Protein AF-A0A932J1Q6-F1 (afdb_monomer)

Secondary structure (DSSP, 8-state):
-HHHHHHHHHHHHHHHHHHT------SPP---PPPSEEEEEETTEEEEEE-----------

Radius of gyration: 28.62 Å; Cα contacts (8 Å, |Δi|>4): 21; chains: 1; bounding box: 46×45×68 Å

pLDDT: mean 83.67, std 13.79, range [54.72, 98.5]

Sequence (61 aa):
MKKTVLASLSAALLSISFAANVAYAAAPQQKTQAPGFFRMALGDFEVTALNDGTLGLDTQI

Foldseek 3Di:
DVVVVVVVVVVVVVVVVVVPPDPPPPDDDDPDDDAQWDWDDDPPDIDIDGDPDDDDDDPDD

Solvent-accessible surface area (backbone atoms only — not comparable to full-atom values): 4276 Å² total; per-residue (Å²): 113,71,69,60,52,54,50,53,50,52,52,50,52,54,54,52,64,65,69,64,72,71,84,77,80,81,68,80,84,84,88,70,79,76,79,56,61,50,80,44,81,55,86,95,41,78,44,71,51,76,59,92,75,85,78,92,73,87,81,87,124

Mean predicted aligned error: 11.98 Å

Structure (mmCIF, N/CA/C/O backbone):
data_AF-A0A932J1Q6-F1
#
_entry.id   AF-A0A932J1Q6-F1
#
loop_
_atom_site.group_PDB
_atom_site.id
_atom_site.type_symbol
_atom_site.label_atom_id
_atom_site.label_alt_id
_atom_site.label_comp_id
_atom_site.label_asym_id
_atom_site.label_entity_id
_atom_site.label_seq_id
_atom_site.pdbx_PDB_ins_code
_atom_site.Cartn_x
_atom_site.Cartn_y
_atom_site.Cartn_z
_atom_site.occupancy
_atom_site.B_iso_or_equiv
_atom_site.auth_seq_id
_atom_site.auth_comp_id
_atom_site.auth_asym_id
_atom_site.auth_atom_id
_atom_site.pdbx_PDB_model_num
ATOM 1 N N . MET A 1 1 ? -28.421 -36.039 49.693 1.00 57.69 1 MET A N 1
ATOM 2 C CA . MET A 1 1 ? -28.786 -34.637 49.380 1.00 57.69 1 MET A CA 1
ATOM 3 C C . MET A 1 1 ? -27.660 -33.641 49.670 1.00 57.69 1 MET A C 1
ATOM 5 O O . MET A 1 1 ? -27.316 -32.888 48.778 1.00 57.69 1 MET A O 1
ATOM 9 N N . LYS A 1 2 ? -27.015 -33.640 50.849 1.00 54.72 2 LYS A N 1
ATOM 10 C CA . LYS A 1 2 ? -25.919 -32.681 51.138 1.00 54.72 2 LYS A CA 1
ATOM 11 C C . LYS A 1 2 ? -24.668 -32.875 50.253 1.00 54.72 2 LYS A C 1
ATOM 13 O O . LYS A 1 2 ? -24.118 -31.908 49.748 1.00 54.72 2 LYS A O 1
ATOM 18 N N . LYS A 1 3 ? -24.263 -34.128 49.995 1.00 56.22 3 LYS A N 1
ATOM 19 C CA . LYS A 1 3 ? -23.079 -34.463 49.171 1.00 56.22 3 LYS A CA 1
ATOM 20 C C . LYS A 1 3 ? -23.246 -34.116 47.682 1.00 56.22 3 LYS A C 1
ATOM 22 O O . LYS A 1 3 ? -22.289 -33.703 47.047 1.00 56.22 3 LYS A O 1
ATOM 27 N N . THR A 1 4 ? -24.464 -34.238 47.150 1.00 62.81 4 THR A N 1
ATOM 28 C CA . THR A 1 4 ? -24.789 -33.870 45.762 1.00 62.81 4 THR A CA 1
ATOM 29 C C . THR A 1 4 ? -24.798 -32.356 45.565 1.00 62.81 4 THR A C 1
ATOM 31 O O . THR A 1 4 ? -24.331 -31.890 44.536 1.00 62.81 4 THR A O 1
ATOM 34 N N . VAL A 1 5 ? -25.239 -31.594 46.575 1.00 70.94 5 VAL A N 1
ATOM 35 C CA . VAL A 1 5 ? -25.203 -30.120 46.560 1.00 70.94 5 VAL A CA 1
ATOM 36 C C . VAL A 1 5 ? -23.766 -29.590 46.643 1.00 70.94 5 VAL A C 1
ATOM 38 O O . VAL A 1 5 ? -23.414 -28.665 45.917 1.00 70.94 5 VAL A O 1
ATOM 41 N N . LEU A 1 6 ? -22.907 -30.196 4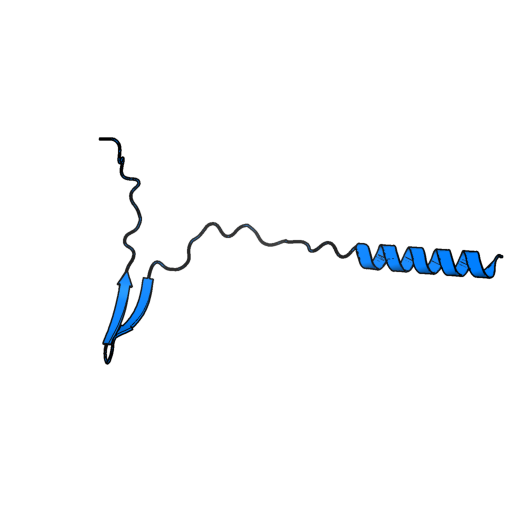7.475 1.00 70.25 6 LEU A N 1
ATOM 42 C CA . LEU A 1 6 ? -21.487 -29.821 47.531 1.00 70.25 6 LEU A CA 1
ATOM 43 C C . LEU A 1 6 ? -20.755 -30.135 46.214 1.00 70.25 6 LEU A C 1
ATOM 45 O O . LEU A 1 6 ? -19.957 -29.321 45.754 1.00 70.25 6 LEU A O 1
ATOM 49 N N . ALA A 1 7 ? -21.052 -31.277 45.583 1.00 72.62 7 ALA A N 1
ATOM 50 C CA . ALA A 1 7 ? -20.460 -31.652 44.299 1.00 72.62 7 ALA A CA 1
ATOM 51 C C . ALA A 1 7 ? -20.899 -30.719 43.156 1.00 72.62 7 ALA A C 1
ATOM 53 O O . ALA A 1 7 ? -20.057 -30.274 42.378 1.00 72.62 7 ALA A O 1
ATOM 54 N N . SER A 1 8 ? -22.187 -30.357 43.086 1.00 72.94 8 SER A N 1
ATOM 55 C CA . SER A 1 8 ? -22.681 -29.406 42.082 1.00 72.94 8 SER A CA 1
ATOM 56 C C . SER A 1 8 ? -22.126 -27.996 42.290 1.00 72.94 8 SER A C 1
ATOM 58 O O . SER A 1 8 ? -21.848 -27.303 41.317 1.00 72.94 8 SER A O 1
ATOM 60 N N . LEU A 1 9 ? -21.918 -27.578 43.544 1.00 79.06 9 LEU A N 1
ATOM 61 C CA . LEU A 1 9 ? -21.333 -26.274 43.855 1.00 79.06 9 LEU A CA 1
ATOM 62 C C . LEU A 1 9 ? -19.847 -26.207 43.473 1.00 79.06 9 LEU A C 1
ATOM 64 O O . LEU A 1 9 ? -19.404 -25.219 42.895 1.00 79.06 9 LEU A O 1
ATOM 68 N N . SER A 1 10 ? -19.085 -27.272 43.737 1.00 76.75 10 SER A N 1
ATOM 69 C CA . SER A 1 10 ? -17.679 -27.362 43.324 1.00 76.75 10 SER A CA 1
ATOM 70 C C . SER A 1 10 ? -17.531 -27.390 41.799 1.00 76.75 10 SER A C 1
ATOM 72 O O . SER A 1 10 ? -16.694 -26.668 41.259 1.00 76.75 10 SER A O 1
ATOM 74 N N . ALA A 1 11 ? -18.383 -28.146 41.099 1.00 77.62 11 ALA A N 1
ATOM 75 C CA . ALA A 1 11 ? -18.411 -28.169 39.638 1.00 77.62 11 ALA A CA 1
ATOM 76 C C . ALA A 1 11 ? -18.768 -26.795 39.041 1.00 77.62 11 ALA A C 1
ATOM 78 O O . ALA A 1 11 ? -18.133 -26.356 38.083 1.00 77.62 11 ALA A O 1
ATOM 79 N N . ALA A 1 12 ? -19.727 -26.083 3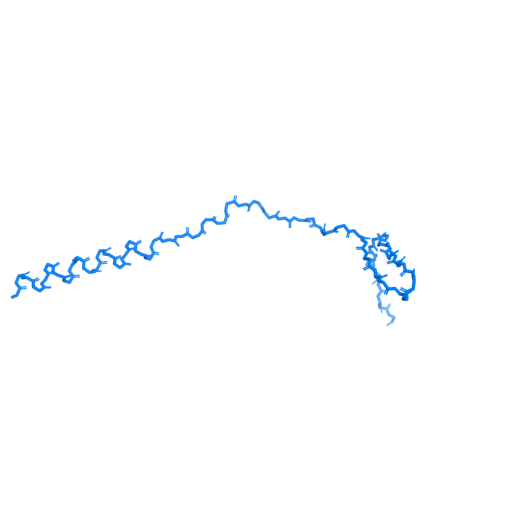9.643 1.00 78.25 12 ALA A N 1
A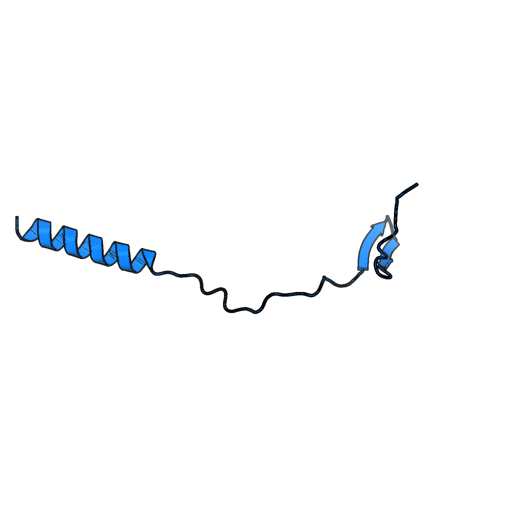TOM 80 C CA . ALA A 1 12 ? -20.086 -24.731 39.223 1.00 78.25 12 ALA A CA 1
ATOM 81 C C . ALA A 1 12 ? -18.915 -23.747 39.395 1.00 78.25 12 ALA A C 1
ATOM 83 O O . ALA A 1 12 ? -18.608 -22.990 38.476 1.00 78.25 12 ALA A O 1
ATOM 84 N N . LEU A 1 13 ? -18.195 -23.801 40.519 1.00 78.62 13 LEU A N 1
ATOM 85 C CA . LEU A 1 13 ? -17.034 -22.936 40.757 1.00 78.62 13 LEU A CA 1
ATOM 86 C C . LEU A 1 13 ? -15.891 -23.200 39.761 1.00 78.62 13 LEU A C 1
ATOM 88 O O . LEU A 1 13 ? -15.347 -22.253 39.198 1.00 78.62 13 LEU A O 1
ATOM 92 N N . LEU A 1 14 ? -15.586 -24.470 39.473 1.00 76.69 14 LEU A N 1
ATOM 93 C CA . LEU A 1 14 ? -14.597 -24.857 38.456 1.00 76.69 14 LEU A CA 1
ATOM 94 C C . LEU A 1 14 ? -14.974 -24.357 37.053 1.00 76.69 14 LEU A C 1
ATOM 96 O O . LEU A 1 14 ? -14.112 -23.883 36.312 1.00 76.69 14 LEU A O 1
ATOM 100 N N . SER A 1 15 ? -16.261 -24.419 36.699 1.00 71.88 15 SER A N 1
ATOM 101 C CA . SER A 1 15 ? -16.744 -23.944 35.397 1.00 71.88 15 SER A CA 1
ATOM 102 C C . SER A 1 15 ? -16.616 -22.424 35.228 1.00 71.88 15 SER A C 1
ATOM 104 O O . SER A 1 15 ? -16.257 -21.953 34.149 1.00 71.88 15 SER A O 1
ATOM 106 N N . ILE A 1 16 ? -16.806 -21.655 36.306 1.00 74.12 16 ILE A N 1
ATOM 107 C CA . ILE A 1 16 ? -16.643 -20.194 36.302 1.00 74.12 16 ILE A CA 1
ATOM 108 C C . ILE A 1 16 ? -15.160 -19.816 36.180 1.00 74.12 16 ILE A C 1
ATOM 110 O O . ILE A 1 16 ? -14.818 -18.914 35.417 1.00 74.12 16 ILE A O 1
ATOM 114 N N . SER A 1 17 ? -14.264 -20.528 36.871 1.00 71.38 17 SER A N 1
ATOM 115 C CA . SER A 1 17 ? -12.817 -20.293 36.766 1.00 71.38 17 SER A CA 1
ATOM 116 C C . SER A 1 17 ? -12.264 -20.590 35.369 1.00 71.38 17 SER A C 1
ATOM 118 O O . SER A 1 17 ? -11.357 -19.896 34.919 1.00 71.38 17 SER A O 1
ATOM 120 N N . PHE A 1 18 ? -12.819 -21.576 34.655 1.00 66.44 18 PHE A N 1
ATOM 121 C CA . PHE A 1 18 ? -12.403 -21.877 33.281 1.00 66.44 18 PHE A CA 1
ATOM 122 C C . PHE A 1 18 ? -12.914 -20.835 32.269 1.00 66.44 18 PHE A C 1
ATOM 124 O O . PHE A 1 18 ? -12.209 -20.499 31.316 1.00 66.44 18 PHE A O 1
ATOM 131 N N . ALA A 1 19 ? -14.102 -20.270 32.509 1.00 67.06 19 ALA A N 1
ATOM 132 C CA . ALA A 1 19 ? -14.708 -19.233 31.670 1.00 67.06 19 ALA A CA 1
ATOM 133 C C . ALA A 1 19 ? -14.073 -17.835 31.836 1.00 67.06 19 ALA A C 1
ATOM 135 O O . ALA A 1 19 ? -14.286 -16.966 30.995 1.00 67.06 19 ALA A O 1
ATOM 136 N N . ALA A 1 20 ? -13.279 -17.608 32.889 1.00 65.31 20 ALA A N 1
ATOM 137 C CA . ALA A 1 20 ? -12.660 -16.312 33.191 1.00 65.31 20 ALA A CA 1
ATOM 138 C C . ALA A 1 20 ? -11.352 -16.025 32.422 1.00 65.31 20 ALA A C 1
ATOM 140 O O . ALA A 1 20 ? -10.706 -15.006 32.670 1.00 65.31 20 ALA A O 1
ATOM 141 N N . ASN A 1 21 ? -10.952 -16.888 31.481 1.00 67.19 21 ASN A N 1
ATOM 142 C CA . ASN A 1 21 ? -9.809 -16.637 30.600 1.00 67.19 21 ASN A CA 1
ATOM 143 C C . ASN A 1 21 ? -10.168 -15.574 29.547 1.00 67.19 21 ASN A C 1
ATOM 145 O O . ASN A 1 21 ? -10.423 -15.878 28.383 1.00 67.19 21 ASN A O 1
ATOM 149 N N . VAL A 1 22 ? -10.204 -14.308 29.963 1.00 67.06 22 VAL A N 1
ATOM 150 C CA . VAL A 1 22 ? -10.298 -13.168 29.049 1.00 67.06 22 VAL A CA 1
ATOM 151 C C . VAL A 1 22 ? -8.940 -13.017 28.371 1.00 67.06 22 VAL A C 1
ATOM 153 O O . VAL A 1 22 ? -7.942 -12.715 29.019 1.00 67.06 22 VAL A O 1
ATOM 156 N N . ALA A 1 23 ? -8.883 -13.243 27.060 1.00 71.25 23 ALA A N 1
ATOM 157 C CA . ALA A 1 23 ? -7.706 -12.908 26.273 1.00 71.25 23 ALA A CA 1
ATOM 158 C C . ALA A 1 23 ? -7.544 -11.378 26.248 1.00 71.25 23 ALA A C 1
ATOM 160 O O . ALA A 1 23 ? -8.266 -10.672 25.544 1.00 71.25 23 ALA A O 1
ATOM 161 N N . TYR A 1 24 ? -6.605 -10.852 27.034 1.00 68.88 24 TYR A N 1
ATOM 162 C CA . TYR A 1 24 ? -6.234 -9.442 26.989 1.00 68.88 24 TYR A CA 1
ATOM 163 C C . TYR A 1 24 ? -5.425 -9.190 25.716 1.00 68.88 24 TYR A C 1
ATOM 165 O O . TYR A 1 24 ? -4.228 -9.473 25.656 1.00 68.88 24 TYR A O 1
ATOM 173 N N . ALA A 1 25 ? -6.069 -8.635 24.689 1.00 69.25 25 ALA A N 1
ATOM 174 C CA . ALA A 1 25 ? -5.376 -8.051 23.546 1.00 69.25 25 ALA A CA 1
ATOM 175 C C . ALA A 1 25 ? -4.691 -6.741 23.992 1.00 69.25 25 ALA A C 1
ATOM 177 O O . ALA A 1 25 ? -5.191 -5.647 23.757 1.00 69.25 25 ALA A O 1
ATOM 178 N N . ALA A 1 26 ? -3.569 -6.863 24.709 1.00 72.50 26 ALA A N 1
ATOM 179 C CA . ALA A 1 26 ? -2.839 -5.750 25.325 1.00 72.50 26 ALA A CA 1
ATOM 180 C C . ALA A 1 26 ? -1.926 -4.975 24.352 1.00 72.50 26 AL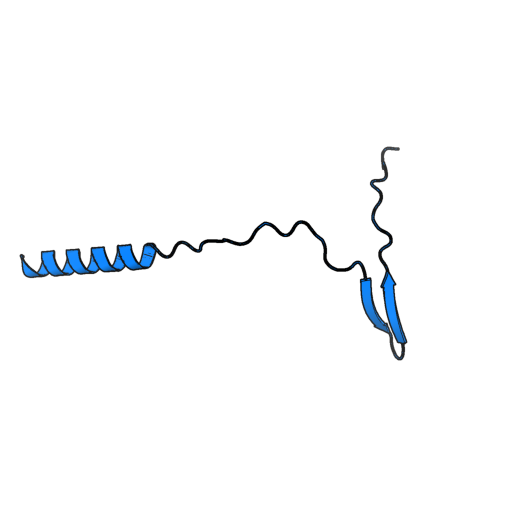A A C 1
ATOM 182 O O . ALA A 1 26 ? -1.270 -4.015 24.752 1.00 72.50 26 ALA A O 1
ATOM 183 N N . ALA A 1 27 ? -1.847 -5.389 23.086 1.00 82.19 27 ALA A N 1
ATOM 184 C CA . ALA A 1 27 ? -1.004 -4.730 22.098 1.00 82.19 27 ALA A CA 1
ATOM 185 C C . ALA A 1 27 ? -1.762 -3.579 21.403 1.00 82.19 27 ALA A C 1
ATOM 187 O O . ALA A 1 27 ? -2.915 -3.762 21.004 1.00 82.19 27 ALA A O 1
ATOM 188 N N . PRO A 1 28 ? -1.133 -2.404 21.211 1.00 88.00 28 PRO A N 1
ATOM 189 C CA . PRO A 1 28 ? -1.683 -1.342 20.372 1.00 88.00 28 PRO A CA 1
ATOM 190 C C . PRO A 1 28 ? -1.974 -1.817 18.940 1.00 88.00 28 PRO A C 1
ATOM 192 O O . PRO A 1 28 ? -1.284 -2.687 18.411 1.00 88.00 28 PRO A O 1
ATOM 195 N N . GLN A 1 29 ? -2.964 -1.207 18.279 1.00 91.69 29 GLN A N 1
ATOM 196 C CA . GLN A 1 29 ? -3.262 -1.491 16.871 1.00 91.69 29 GLN A CA 1
ATOM 197 C C . GLN A 1 29 ? -2.071 -1.138 15.969 1.00 91.69 29 GLN A C 1
ATOM 199 O O . GLN A 1 29 ? -1.597 0.002 15.979 1.00 91.69 29 GLN A O 1
ATOM 204 N N . GLN A 1 30 ? -1.640 -2.085 15.131 1.00 93.19 30 GLN A N 1
ATOM 205 C CA . GLN A 1 30 ? -0.655 -1.826 14.085 1.00 93.19 30 GLN A CA 1
ATOM 206 C C . GLN A 1 30 ? -1.325 -1.080 12.924 1.00 93.19 30 GLN A C 1
ATOM 208 O O . GLN A 1 30 ? -2.192 -1.620 12.244 1.00 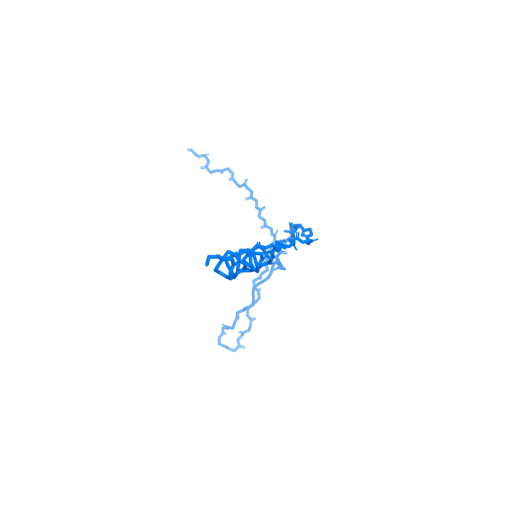93.19 30 GLN A O 1
ATOM 213 N N . LYS A 1 31 ? -0.924 0.174 12.704 1.00 94.44 31 LYS A N 1
ATOM 214 C CA . LYS A 1 31 ? -1.496 1.057 11.666 1.00 94.44 31 LYS A CA 1
ATOM 215 C C . LYS A 1 31 ? -0.639 1.153 10.404 1.00 94.44 31 LYS A C 1
ATOM 217 O O . LYS A 1 31 ? -0.934 1.942 9.515 1.00 94.44 31 LYS A O 1
ATOM 222 N N . THR A 1 32 ? 0.447 0.392 10.351 1.00 94.75 32 THR A N 1
ATOM 223 C CA . THR A 1 32 ? 1.434 0.435 9.273 1.00 94.75 32 THR A CA 1
ATOM 224 C C . THR A 1 32 ? 1.320 -0.804 8.401 1.00 94.75 32 THR A C 1
ATOM 226 O O . THR A 1 32 ? 1.174 -1.919 8.911 1.00 94.75 32 THR A O 1
ATOM 229 N N . GLN A 1 33 ? 1.442 -0.604 7.092 1.00 95.12 33 GLN A N 1
ATOM 230 C CA . GLN A 1 33 ? 1.513 -1.693 6.126 1.00 95.12 33 GLN A CA 1
ATOM 231 C C . GLN A 1 33 ? 2.878 -2.396 6.185 1.00 95.12 33 GLN A C 1
ATOM 233 O O . GLN A 1 33 ? 3.858 -1.842 6.688 1.00 95.12 33 GLN A O 1
ATOM 238 N N . ALA A 1 34 ? 2.940 -3.624 5.665 1.00 96.06 34 ALA A N 1
ATOM 239 C CA . ALA A 1 34 ? 4.203 -4.298 5.375 1.00 96.06 34 ALA A CA 1
ATOM 240 C C . ALA A 1 34 ? 5.075 -3.470 4.397 1.00 96.06 34 ALA A C 1
ATOM 242 O O . ALA A 1 34 ? 4.551 -2.591 3.704 1.00 96.06 34 ALA A O 1
ATOM 243 N N . PRO A 1 35 ? 6.391 -3.740 4.297 1.00 96.81 35 PRO A N 1
ATOM 244 C CA . PRO A 1 35 ? 7.249 -3.075 3.320 1.00 96.81 35 PRO A CA 1
ATOM 245 C C . PRO A 1 35 ? 6.696 -3.167 1.893 1.00 96.81 35 PRO A C 1
ATOM 247 O O . PRO A 1 35 ? 6.211 -4.214 1.469 1.00 96.81 35 PRO A O 1
ATOM 250 N N . GLY A 1 36 ? 6.785 -2.065 1.148 1.00 97.31 36 GLY A N 1
ATOM 251 C CA . GLY A 1 36 ? 6.225 -1.919 -0.195 1.00 97.31 36 GLY A CA 1
ATOM 252 C C . GLY A 1 36 ? 7.038 -2.604 -1.292 1.00 97.31 36 GLY A C 1
ATOM 253 O O . GLY A 1 36 ? 7.318 -1.976 -2.306 1.00 97.31 36 GLY A O 1
ATOM 254 N N . PHE A 1 37 ? 7.446 -3.857 -1.106 1.00 98.19 37 PHE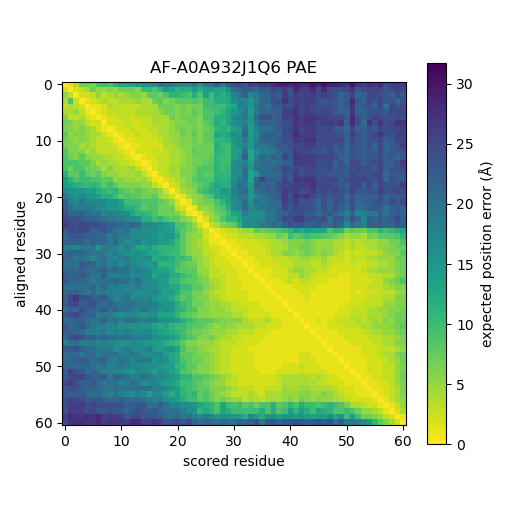 A N 1
ATOM 255 C CA . PHE A 1 37 ? 8.058 -4.635 -2.178 1.00 98.19 37 PHE A CA 1
ATOM 256 C C . PHE A 1 37 ? 7.546 -6.071 -2.206 1.00 98.19 37 PHE A C 1
ATOM 258 O O . PHE A 1 37 ? 7.164 -6.635 -1.180 1.00 98.19 37 PHE A O 1
ATOM 265 N N . PHE A 1 38 ? 7.590 -6.680 -3.386 1.00 98.06 38 PHE A N 1
ATOM 266 C CA . PHE A 1 38 ? 7.287 -8.094 -3.570 1.00 98.06 38 PHE A CA 1
ATOM 267 C C . PHE A 1 38 ? 8.377 -8.750 -4.413 1.00 98.06 38 PHE A C 1
ATOM 269 O O . PHE A 1 38 ? 8.680 -8.277 -5.509 1.00 98.06 38 PHE A O 1
ATOM 276 N N . ARG A 1 39 ? 8.974 -9.821 -3.880 1.00 98.50 39 ARG A N 1
ATOM 277 C CA . ARG A 1 39 ? 10.008 -10.606 -4.560 1.00 98.50 39 ARG A CA 1
ATOM 278 C C . ARG A 1 39 ? 9.400 -11.845 -5.195 1.00 98.50 39 ARG A C 1
ATOM 280 O O . ARG A 1 39 ? 8.620 -12.548 -4.557 1.00 98.50 39 ARG A O 1
ATOM 287 N N . MET A 1 40 ? 9.788 -12.114 -6.433 1.00 98.31 40 MET A N 1
ATOM 288 C CA . MET A 1 40 ? 9.285 -13.236 -7.213 1.00 98.31 40 MET A CA 1
ATOM 289 C C . MET A 1 40 ? 10.399 -13.826 -8.071 1.00 98.31 40 MET A C 1
ATOM 291 O O . MET A 1 40 ? 11.084 -13.099 -8.786 1.00 98.31 40 MET A O 1
ATOM 295 N N . ALA A 1 41 ? 10.550 -15.149 -8.032 1.00 98.50 41 ALA A N 1
ATOM 296 C CA . ALA A 1 41 ? 11.428 -15.855 -8.956 1.00 98.50 41 ALA A CA 1
ATOM 297 C C . ALA A 1 41 ? 10.797 -15.906 -10.357 1.00 98.50 41 ALA A C 1
ATOM 299 O O . ALA A 1 41 ? 9.612 -16.213 -10.503 1.00 98.50 41 ALA A O 1
ATOM 300 N N . LEU A 1 42 ? 11.599 -15.630 -11.381 1.00 97.81 42 LEU A N 1
ATOM 301 C CA . LEU A 1 42 ? 11.231 -15.705 -12.789 1.00 97.81 42 LEU A CA 1
ATOM 302 C C . LEU A 1 42 ? 12.365 -16.385 -13.565 1.00 97.81 42 LEU A C 1
ATOM 304 O O . LEU A 1 42 ? 13.268 -15.727 -14.081 1.00 97.81 42 LEU A O 1
ATOM 308 N N . GLY A 1 43 ? 12.319 -17.719 -13.628 1.00 97.62 43 GLY A N 1
ATOM 309 C CA . GLY A 1 43 ? 13.426 -18.515 -14.157 1.00 97.62 43 GLY A CA 1
ATOM 310 C C . GLY A 1 43 ? 14.690 -18.260 -13.340 1.00 97.62 43 GLY A C 1
ATOM 311 O O . GLY A 1 43 ? 14.669 -18.390 -12.119 1.00 97.62 43 GLY A O 1
ATOM 312 N N . ASP A 1 44 ? 15.752 -17.830 -14.013 1.00 98.12 44 ASP A N 1
ATOM 313 C CA . ASP A 1 44 ? 17.032 -17.504 -13.378 1.00 98.12 44 ASP A CA 1
ATOM 314 C C . ASP A 1 44 ? 17.067 -16.098 -12.750 1.00 98.12 44 ASP A C 1
ATOM 316 O O . ASP A 1 44 ? 18.058 -15.721 -12.124 1.00 98.12 44 ASP A O 1
ATOM 320 N N . PHE A 1 45 ? 16.005 -15.300 -12.910 1.00 97.88 45 PHE A N 1
ATOM 321 C CA . PHE A 1 45 ? 15.929 -13.946 -12.364 1.00 97.88 45 PHE A CA 1
ATOM 322 C C . PHE A 1 45 ? 15.126 -13.880 -11.065 1.00 97.88 45 PHE A C 1
ATOM 324 O O . PHE A 1 45 ? 14.127 -14.573 -10.886 1.00 97.88 45 PHE A O 1
ATOM 331 N N . GLU A 1 46 ? 15.511 -12.951 -10.189 1.00 98.44 46 GLU A N 1
ATOM 332 C CA . GLU A 1 46 ? 14.670 -12.480 -9.090 1.00 98.44 46 GLU A CA 1
ATOM 333 C C . GLU A 1 46 ? 14.114 -11.096 -9.444 1.00 98.44 46 GLU A C 1
ATOM 335 O O . GLU A 1 46 ? 14.858 -10.133 -9.633 1.00 98.44 46 GLU A O 1
ATOM 340 N N . VAL A 1 47 ? 12.790 -10.993 -9.533 1.00 97.94 47 VAL A N 1
ATOM 341 C CA . VAL A 1 47 ? 12.082 -9.736 -9.783 1.00 97.94 47 VAL A CA 1
ATOM 342 C C . VAL A 1 47 ? 11.661 -9.135 -8.450 1.00 97.94 47 VAL A C 1
ATOM 344 O O . VAL A 1 47 ? 11.006 -9.800 -7.649 1.00 97.94 47 VAL A O 1
ATOM 347 N N . THR A 1 48 ? 11.988 -7.859 -8.232 1.00 98.50 48 THR A N 1
ATOM 348 C CA . THR A 1 48 ? 11.494 -7.078 -7.090 1.00 98.50 48 THR A CA 1
ATOM 349 C C . THR A 1 48 ? 10.572 -5.971 -7.590 1.00 98.50 48 THR A C 1
ATOM 351 O O . THR A 1 48 ? 11.035 -4.984 -8.159 1.00 98.50 48 THR A O 1
ATOM 354 N N . ALA A 1 49 ? 9.267 -6.121 -7.372 1.00 98.06 49 ALA A N 1
ATOM 355 C CA . ALA A 1 49 ? 8.315 -5.038 -7.596 1.00 98.06 49 ALA A CA 1
ATOM 356 C C . ALA A 1 49 ? 8.403 -4.044 -6.432 1.00 98.06 49 ALA A C 1
ATOM 358 O O . ALA A 1 49 ? 8.351 -4.468 -5.278 1.00 98.06 49 ALA A O 1
ATOM 359 N N . LEU A 1 50 ? 8.528 -2.748 -6.727 1.00 98.31 50 LEU A N 1
ATOM 360 C CA . LEU A 1 50 ? 8.575 -1.672 -5.734 1.00 98.31 50 LEU A CA 1
ATOM 361 C C . LEU A 1 50 ? 7.292 -0.839 -5.814 1.00 98.31 50 LEU A C 1
ATOM 363 O O . LEU A 1 50 ? 6.908 -0.390 -6.891 1.00 98.31 50 LEU A O 1
ATOM 367 N N . ASN A 1 51 ? 6.631 -0.654 -4.674 1.00 97.62 51 ASN A N 1
ATOM 368 C CA . ASN A 1 51 ? 5.431 0.161 -4.534 1.00 97.62 51 ASN A CA 1
ATOM 369 C C . ASN A 1 51 ? 5.811 1.620 -4.231 1.00 97.62 51 ASN A C 1
ATOM 371 O O . ASN A 1 51 ? 6.345 1.896 -3.158 1.00 97.62 51 ASN A O 1
ATOM 375 N N . ASP A 1 52 ? 5.481 2.536 -5.143 1.00 97.06 52 ASP A N 1
ATOM 376 C CA . ASP A 1 52 ? 5.694 3.991 -5.014 1.00 97.06 52 ASP A CA 1
ATOM 377 C C . ASP A 1 52 ? 4.528 4.716 -4.301 1.00 97.06 52 ASP A C 1
ATOM 379 O O . ASP A 1 52 ? 4.416 5.938 -4.286 1.00 97.06 52 ASP A O 1
ATOM 383 N N . GLY A 1 53 ? 3.619 3.953 -3.692 1.00 95.50 53 GLY A N 1
ATOM 384 C CA . GLY A 1 53 ? 2.425 4.469 -3.033 1.00 95.50 53 GLY A CA 1
ATOM 385 C C . GLY A 1 53 ? 1.180 4.391 -3.915 1.00 95.50 53 GLY A C 1
ATOM 386 O O . GLY A 1 53 ? 1.182 3.839 -5.012 1.00 95.50 53 GLY A O 1
ATOM 387 N N . THR A 1 54 ? 0.068 4.909 -3.395 1.00 95.00 54 THR A N 1
ATOM 388 C CA . THR A 1 54 ? -1.244 4.855 -4.054 1.00 95.00 54 THR A CA 1
ATOM 389 C C . THR A 1 54 ? -1.856 6.245 -4.138 1.00 95.00 54 THR A C 1
ATOM 391 O O . THR A 1 54 ? -1.831 6.982 -3.153 1.00 95.00 54 THR A O 1
ATOM 394 N N . LEU A 1 55 ? -2.473 6.569 -5.273 1.00 95.56 55 LEU A N 1
ATOM 395 C CA . LEU 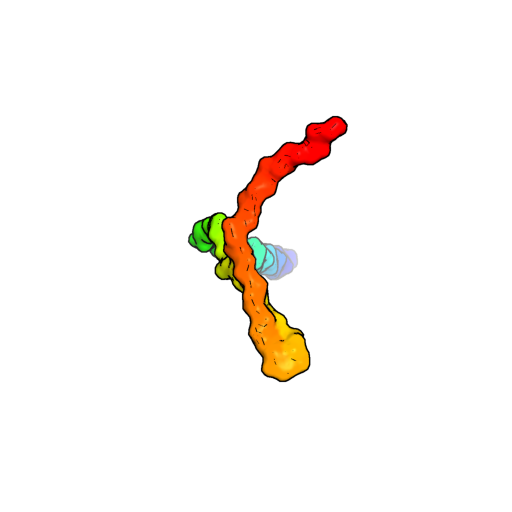A 1 55 ? -3.227 7.804 -5.479 1.00 95.56 55 LEU A CA 1
ATOM 396 C C . LEU A 1 55 ? -4.715 7.479 -5.661 1.00 95.56 55 LEU A C 1
ATOM 398 O O . LEU A 1 55 ? -5.071 6.628 -6.473 1.00 95.56 55 LEU A O 1
ATOM 402 N N . GLY A 1 56 ? -5.581 8.161 -4.910 1.00 94.44 56 GLY A N 1
ATOM 403 C CA . GLY A 1 56 ? -7.032 8.064 -5.066 1.00 94.44 56 GLY A CA 1
ATOM 404 C C . GLY A 1 56 ? -7.489 8.847 -6.291 1.00 94.44 56 GLY A C 1
ATOM 405 O O . GLY A 1 56 ? -7.763 10.039 -6.187 1.00 94.44 56 GLY A O 1
ATOM 406 N N . LEU A 1 57 ? -7.517 8.186 -7.44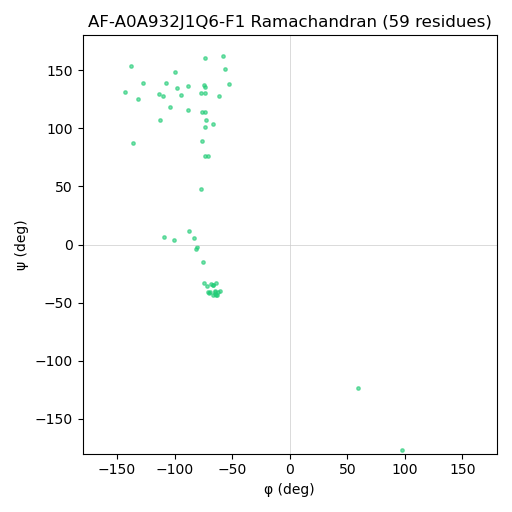6 1.00 92.69 57 LEU A N 1
ATOM 407 C CA . LEU A 1 57 ? -7.998 8.780 -8.690 1.00 92.69 57 LEU A CA 1
ATOM 408 C C . LEU A 1 57 ? -9.525 8.876 -8.681 1.00 92.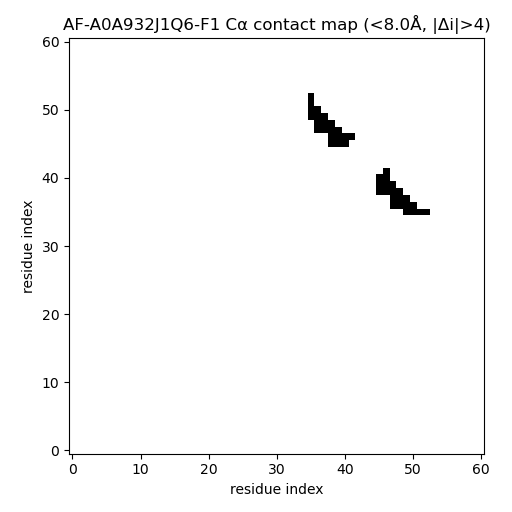69 57 LEU A C 1
ATOM 410 O O . LEU A 1 57 ? -10.207 7.921 -8.306 1.00 92.69 57 LEU A O 1
ATOM 414 N N . ASP A 1 58 ? -10.051 10.012 -9.136 1.00 91.31 58 ASP A N 1
ATOM 415 C CA . ASP A 1 58 ? -11.468 10.123 -9.459 1.00 91.31 58 ASP A CA 1
ATOM 416 C C . ASP A 1 58 ? -11.742 9.372 -10.770 1.00 91.31 58 ASP A C 1
ATOM 418 O O . ASP A 1 58 ? -11.013 9.520 -11.752 1.00 91.31 58 ASP A O 1
ATOM 422 N N . THR A 1 59 ? -12.764 8.523 -10.757 1.00 85.31 59 THR A N 1
ATOM 423 C CA . THR A 1 59 ? -13.167 7.696 -11.906 1.00 85.31 59 THR A CA 1
ATOM 424 C C . THR A 1 59 ? -14.489 8.160 -12.510 1.00 85.31 59 THR A C 1
ATOM 426 O O . THR A 1 59 ? -15.008 7.496 -13.408 1.00 85.31 59 THR A O 1
ATOM 429 N N . GLN A 1 60 ? -15.040 9.285 -12.036 1.00 75.88 60 GLN A N 1
ATOM 430 C CA . GLN A 1 60 ? -16.253 9.871 -12.593 1.00 75.88 60 GLN A CA 1
ATOM 431 C C . GLN A 1 60 ? -15.957 10.501 -13.963 1.00 75.88 60 GLN A C 1
ATOM 433 O O . GLN A 1 60 ? -15.322 11.551 -14.070 1.00 75.88 60 GLN A O 1
ATOM 438 N N . ILE A 1 61 ? -16.435 9.817 -15.001 1.00 62.06 61 ILE A N 1
ATOM 439 C CA . ILE A 1 61 ? -16.706 10.331 -16.350 1.00 62.06 61 ILE A CA 1
ATOM 440 C C . ILE A 1 61 ? -18.215 10.422 -16.540 1.00 62.06 61 ILE A C 1
ATOM 442 O O . ILE A 1 61 ? -18.917 9.504 -16.056 1.00 62.06 61 ILE A O 1
#